Protein AF-A0A1B6EYK6-F1 (afdb_monomer)

Radius of gyration: 22.83 Å; Cα contacts (8 Å, |Δi|>4): 31; chains: 1; bounding box: 52×24×57 Å

Secondary structure (DSSP, 8-state):
-HHHHHHHHHHTTSPP-HHHHHHHHHHHHHHHHHHHTS------HHHHHHHHHS-HHHHHHS----TTS-HHHHHHHHHHHIIIIIS---TTHHHHHHHTT-

InterPro domains:
  IPR033640 Fatty acyl-CoA reductas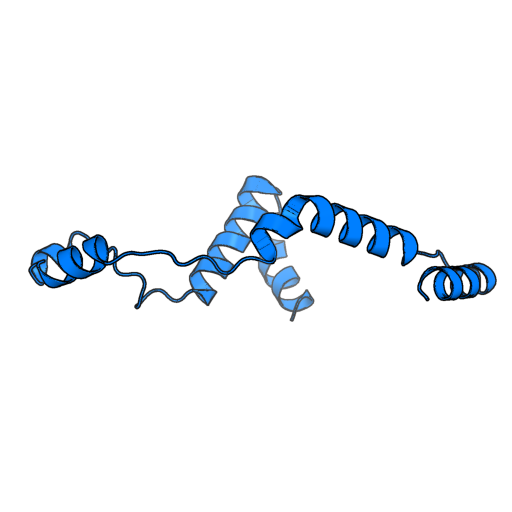e, C-terminal [PF03015] (1-89)
  IPR033640 Fatty acyl-CoA reductase, C-terminal [cd09071] (1-87)

Foldseek 3Di:
DLVVVQVVCVVVVHHRCSVVVVVVVVVCCVVCVVVPVDDDDDDDPVVVVVCVPDDPVVCVVDVPDCPPPPPVVVVLVVVVCCCCPVVVDDPVCSVVVVVVVD

Sequence (102 aa):
PGFFIDKMIELAGHKPILGKIYQRMYNLTEHTGYYSRRNWEFKNDNVMNLWQDLTPEDKKLFHFDLRDVDIKEHLLVGKLGIRYYYLKEEMENIPAAIKKNT

Mean predicted aligned error: 10.29 Å

Structure (mmCIF, N/CA/C/O backbone):
data_AF-A0A1B6EYK6-F1
#
_entry.id   AF-A0A1B6EYK6-F1
#
loop_
_atom_site.group_PDB
_atom_site.id
_atom_site.type_symbol
_atom_site.label_atom_id
_atom_site.label_alt_id
_atom_site.label_comp_id
_atom_site.label_asym_id
_atom_site.label_entity_id
_atom_site.label_seq_id
_atom_site.pdbx_PDB_ins_code
_atom_site.Cartn_x
_atom_site.Cartn_y
_atom_site.Cartn_z
_atom_site.occupancy
_atom_site.B_iso_or_equiv
_atom_site.auth_seq_id
_atom_site.auth_comp_id
_atom_site.auth_asym_id
_atom_site.auth_atom_id
_atom_site.pdbx_PDB_model_num
ATOM 1 N N . PRO A 1 1 ? 27.240 -11.558 -16.774 1.00 66.00 1 PRO A N 1
ATOM 2 C CA . PRO A 1 1 ? 26.180 -12.251 -17.557 1.00 66.00 1 PRO A CA 1
ATOM 3 C C . PRO A 1 1 ? 25.456 -11.344 -18.570 1.00 66.00 1 PRO A C 1
ATOM 5 O O . PRO A 1 1 ? 25.572 -11.595 -19.761 1.00 66.00 1 PRO A O 1
ATOM 8 N N . GLY A 1 2 ? 24.792 -10.259 -18.137 1.00 72.38 2 GLY A N 1
ATOM 9 C CA . GLY A 1 2 ? 24.019 -9.368 -19.027 1.00 72.38 2 GLY A CA 1
ATOM 10 C C . GLY A 1 2 ? 24.815 -8.692 -20.150 1.00 72.38 2 GLY A C 1
ATOM 11 O O . GLY A 1 2 ? 24.337 -8.622 -21.273 1.00 72.38 2 GLY A O 1
ATOM 12 N N . PHE A 1 3 ? 26.059 -8.283 -19.881 1.00 75.44 3 PHE A N 1
ATOM 13 C CA . PHE A 1 3 ? 26.947 -7.687 -20.890 1.00 75.44 3 PHE A CA 1
ATOM 14 C C . PHE A 1 3 ? 27.306 -8.655 -22.030 1.00 75.44 3 PHE A C 1
ATOM 16 O O . PHE A 1 3 ? 27.372 -8.254 -23.186 1.00 75.44 3 PHE A O 1
ATOM 23 N N . PHE A 1 4 ? 27.498 -9.941 -21.718 1.00 82.25 4 PHE A N 1
ATOM 24 C CA . PHE A 1 4 ? 27.781 -10.968 -22.726 1.00 82.25 4 PHE A CA 1
ATOM 25 C C . PHE A 1 4 ? 26.568 -11.229 -23.624 1.00 82.25 4 PHE A C 1
ATOM 27 O O . PHE A 1 4 ? 26.720 -11.407 -24.826 1.00 82.25 4 PHE A O 1
ATOM 34 N N . ILE A 1 5 ? 25.363 -11.208 -23.050 1.00 82.31 5 ILE A N 1
ATOM 35 C CA . ILE A 1 5 ? 24.118 -11.377 -23.807 1.00 82.31 5 ILE A CA 1
ATOM 36 C C . ILE A 1 5 ? 23.860 -10.153 -24.686 1.00 82.31 5 ILE A C 1
ATOM 38 O O . ILE A 1 5 ? 23.557 -10.313 -25.861 1.00 82.31 5 ILE A O 1
ATOM 42 N N . ASP A 1 6 ? 24.065 -8.943 -24.164 1.00 83.50 6 ASP A N 1
ATOM 43 C CA . ASP A 1 6 ? 23.972 -7.716 -24.958 1.00 83.50 6 ASP A CA 1
ATOM 44 C C . ASP A 1 6 ? 24.980 -7.708 -26.119 1.00 83.50 6 ASP A C 1
ATOM 46 O O . ASP A 1 6 ? 24.609 -7.364 -27.236 1.00 83.50 6 ASP A O 1
ATOM 50 N N . LYS A 1 7 ? 26.217 -8.177 -25.900 1.00 84.25 7 LYS A N 1
ATOM 51 C CA . LYS A 1 7 ? 27.212 -8.380 -26.968 1.00 84.25 7 LYS A CA 1
ATOM 52 C C . LYS A 1 7 ? 26.733 -9.374 -28.030 1.00 84.25 7 LYS A C 1
ATOM 54 O O . LYS A 1 7 ? 26.924 -9.121 -29.212 1.00 84.25 7 LYS A O 1
ATOM 59 N N . MET A 1 8 ? 26.106 -10.488 -27.642 1.00 84.88 8 MET A N 1
ATOM 60 C CA . MET A 1 8 ? 25.543 -11.455 -28.598 1.00 84.88 8 MET A CA 1
ATOM 61 C C . MET A 1 8 ? 24.356 -10.877 -29.381 1.00 84.88 8 MET A C 1
ATOM 63 O O . MET A 1 8 ? 24.251 -11.108 -30.579 1.00 84.88 8 MET A O 1
ATOM 67 N N . ILE A 1 9 ? 23.490 -10.101 -28.724 1.00 84.81 9 ILE A N 1
ATOM 68 C CA . ILE A 1 9 ? 22.351 -9.403 -29.340 1.00 84.81 9 ILE A CA 1
ATOM 69 C C . ILE A 1 9 ? 22.842 -8.358 -30.350 1.00 84.81 9 ILE A C 1
ATOM 71 O O . ILE A 1 9 ? 22.314 -8.286 -31.456 1.00 84.81 9 ILE A O 1
ATOM 75 N N . GLU A 1 10 ? 23.874 -7.594 -29.995 1.00 87.75 10 GLU A N 1
ATOM 76 C CA . GLU A 1 10 ? 24.509 -6.606 -30.872 1.00 87.75 10 GLU A CA 1
ATOM 77 C C . GLU A 1 10 ? 25.171 -7.272 -32.089 1.00 87.75 10 GLU A C 1
ATOM 79 O O . GLU A 1 10 ? 24.966 -6.830 -33.217 1.00 87.75 10 GLU A O 1
ATOM 84 N N . LEU A 1 11 ? 25.886 -8.387 -31.884 1.00 90.19 11 LEU A N 1
ATOM 85 C CA . LEU A 1 11 ? 26.458 -9.202 -32.967 1.00 90.19 11 LEU A CA 1
ATOM 86 C C . LEU A 1 11 ? 25.384 -9.825 -33.872 1.00 90.19 11 LEU A C 1
ATOM 88 O O . LEU A 1 11 ? 25.616 -10.001 -35.064 1.00 90.19 11 LEU A O 1
ATOM 92 N N . ALA A 1 12 ? 24.202 -10.119 -33.328 1.00 88.25 12 ALA A N 1
ATOM 93 C CA . ALA A 1 12 ? 23.034 -10.569 -34.079 1.00 88.25 12 ALA A CA 1
ATOM 94 C C . ALA A 1 12 ? 22.262 -9.417 -34.765 1.00 88.25 12 ALA A C 1
ATOM 96 O O . ALA A 1 12 ? 21.196 -9.650 -35.328 1.00 88.25 12 ALA A O 1
ATOM 97 N N . GLY A 1 13 ? 22.768 -8.176 -34.723 1.00 86.62 13 GLY A N 1
ATOM 98 C CA . GLY A 1 13 ? 22.162 -7.008 -35.378 1.00 86.62 13 GLY A CA 1
ATOM 99 C C . GLY A 1 13 ? 20.967 -6.405 -34.633 1.00 86.62 13 GLY A C 1
ATOM 100 O O . GLY A 1 13 ? 20.270 -5.537 -35.162 1.00 86.62 13 GLY A O 1
ATOM 101 N N . HIS A 1 14 ? 20.716 -6.843 -33.403 1.00 83.00 14 HIS A N 1
ATOM 102 C CA . HIS A 1 14 ? 19.631 -6.359 -32.562 1.00 83.00 14 HIS A CA 1
ATOM 103 C C . HIS A 1 14 ? 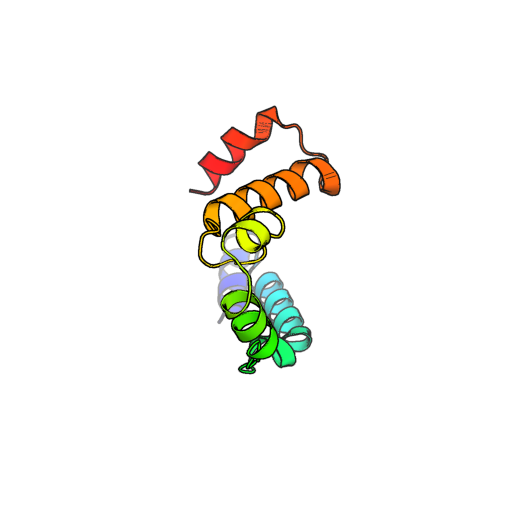20.138 -5.358 -31.518 1.00 83.00 14 HIS A C 1
ATOM 105 O O . HIS A 1 14 ? 21.323 -5.275 -31.204 1.00 83.00 14 HIS A O 1
ATOM 111 N N . LYS A 1 15 ? 19.226 -4.558 -30.958 1.00 84.25 15 LYS A N 1
ATOM 112 C CA . LYS A 1 15 ? 19.583 -3.511 -29.994 1.00 84.25 15 LYS A CA 1
ATOM 113 C C . LYS A 1 15 ? 19.751 -4.101 -28.583 1.00 84.25 15 LYS A C 1
ATOM 115 O O . LYS A 1 15 ? 18.755 -4.568 -28.027 1.00 84.25 15 LYS A O 1
ATOM 120 N N . PRO A 1 16 ? 20.941 -4.021 -27.961 1.00 82.62 16 PRO A N 1
ATOM 121 C CA . PRO A 1 16 ? 21.139 -4.458 -26.582 1.00 82.62 16 PRO A CA 1
ATOM 122 C C . PRO A 1 16 ? 20.404 -3.545 -25.588 1.00 82.62 16 PRO A C 1
ATOM 124 O O . PRO A 1 16 ? 20.410 -2.314 -25.721 1.00 82.62 16 PRO A O 1
ATOM 127 N N . ILE A 1 17 ? 19.760 -4.138 -24.579 1.00 86.56 17 ILE A N 1
ATOM 128 C CA . ILE A 1 17 ? 18.975 -3.410 -23.561 1.00 86.56 17 ILE A CA 1
ATOM 129 C C . ILE A 1 17 ? 19.263 -3.860 -22.127 1.00 86.56 17 ILE A C 1
ATOM 131 O O . ILE A 1 17 ? 18.917 -3.129 -21.194 1.00 86.56 17 ILE A O 1
ATOM 135 N N . LEU A 1 18 ? 19.888 -5.023 -21.921 1.00 86.12 18 LEU A N 1
ATOM 136 C CA . LEU A 1 18 ? 20.027 -5.624 -20.595 1.00 86.12 18 LEU A CA 1
ATOM 137 C C . LEU A 1 18 ? 20.901 -4.766 -19.685 1.00 86.12 18 LEU A C 1
ATOM 139 O O . LEU A 1 18 ? 20.536 -4.549 -18.534 1.00 86.12 18 LEU A O 1
ATOM 143 N N . GLY A 1 19 ? 21.997 -4.200 -20.188 1.00 85.25 19 GLY A N 1
ATOM 144 C CA . GLY A 1 19 ? 22.869 -3.302 -19.433 1.00 85.25 19 GLY A CA 1
ATOM 145 C C . GLY A 1 19 ? 22.119 -2.091 -18.877 1.00 85.25 19 GLY A C 1
ATOM 146 O O . GLY A 1 19 ? 22.277 -1.749 -17.707 1.00 85.25 19 GLY A O 1
ATOM 147 N N . LYS A 1 20 ? 21.213 -1.502 -19.669 1.00 85.00 20 LYS A N 1
ATOM 148 C CA . LYS A 1 20 ? 20.366 -0.381 -19.224 1.00 85.00 20 LYS A CA 1
ATOM 149 C C . LYS A 1 20 ? 19.370 -0.811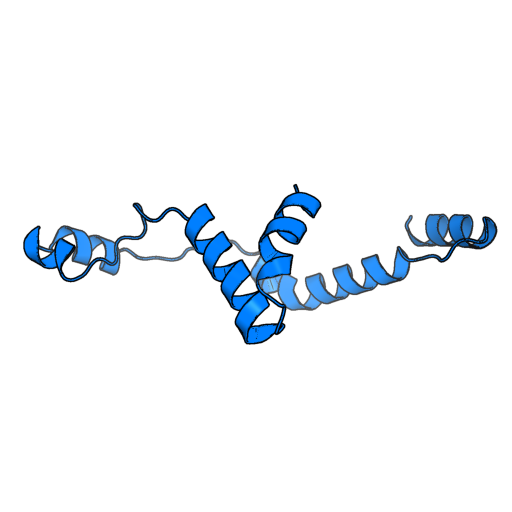 -18.152 1.00 85.00 20 LYS A C 1
ATOM 151 O O . LYS A 1 20 ? 19.121 -0.057 -17.214 1.00 85.00 20 LYS A O 1
ATOM 156 N N . ILE A 1 21 ? 18.796 -2.005 -18.286 1.00 88.81 21 ILE A N 1
ATOM 157 C CA . ILE A 1 21 ? 17.882 -2.573 -17.288 1.00 88.81 21 ILE A CA 1
ATOM 158 C C . ILE A 1 21 ? 18.630 -2.811 -15.972 1.00 88.81 21 ILE A C 1
ATOM 160 O O . ILE A 1 21 ? 18.179 -2.340 -14.930 1.00 88.81 21 ILE A O 1
ATOM 164 N N . TYR A 1 22 ? 19.799 -3.455 -16.018 1.00 87.94 22 TYR A N 1
ATOM 165 C CA . TYR A 1 22 ? 20.619 -3.707 -14.833 1.00 87.94 22 TYR A CA 1
ATOM 166 C C . TYR A 1 22 ? 21.051 -2.415 -14.141 1.00 87.94 22 TYR A C 1
ATOM 168 O O . TYR A 1 22 ? 20.963 -2.334 -12.920 1.00 87.94 22 TYR A O 1
ATOM 176 N N . GLN A 1 23 ? 21.445 -1.385 -14.894 1.00 88.81 23 GLN A N 1
ATOM 177 C CA . GLN A 1 23 ? 21.813 -0.092 -14.317 1.00 88.81 23 GLN A CA 1
ATOM 178 C C . GLN A 1 23 ? 20.627 0.580 -13.610 1.00 88.81 23 GLN A C 1
ATOM 180 O O . GLN A 1 23 ? 20.776 1.092 -12.506 1.00 88.81 23 GLN A O 1
ATOM 185 N N . ARG A 1 24 ? 19.420 0.524 -14.190 1.00 89.25 24 ARG A N 1
ATOM 186 C CA . ARG A 1 24 ? 18.202 1.035 -13.534 1.00 89.25 24 ARG A CA 1
ATOM 187 C C . ARG A 1 24 ? 17.868 0.267 -12.259 1.00 89.25 24 ARG A C 1
ATOM 189 O O . ARG A 1 24 ? 17.542 0.88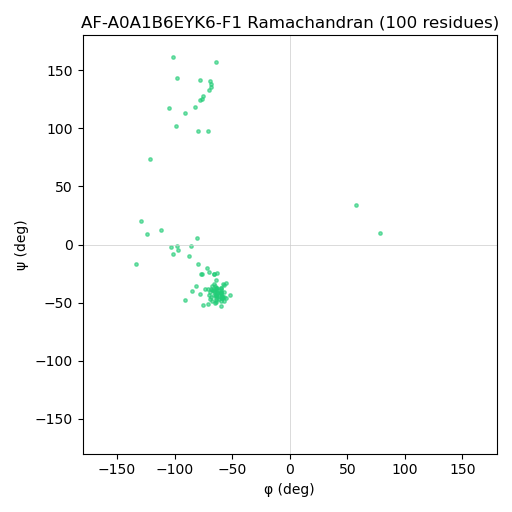7 -11.254 1.00 89.25 24 ARG A O 1
ATOM 196 N N . MET A 1 25 ? 17.955 -1.062 -12.295 1.00 89.06 25 MET A N 1
ATOM 197 C CA . MET A 1 25 ? 17.715 -1.908 -11.122 1.00 89.06 25 MET A CA 1
ATOM 198 C C . MET A 1 25 ? 18.735 -1.644 -10.018 1.00 89.06 25 MET A C 1
ATOM 200 O O . MET A 1 25 ? 18.355 -1.561 -8.852 1.00 89.06 25 MET A O 1
ATOM 204 N N . TYR A 1 26 ? 20.008 -1.487 -10.382 1.00 90.44 26 TYR A N 1
ATOM 205 C CA . TYR A 1 26 ? 21.071 -1.140 -9.450 1.00 90.44 26 TYR A CA 1
ATOM 206 C C . TYR A 1 26 ? 20.788 0.203 -8.780 1.00 90.44 26 TYR A C 1
ATOM 208 O O . TYR A 1 26 ? 20.695 0.243 -7.559 1.00 90.44 26 TYR A O 1
ATOM 216 N N . ASN A 1 27 ? 20.529 1.254 -9.564 1.00 91.00 27 ASN A N 1
ATOM 217 C CA . ASN A 1 27 ? 20.219 2.580 -9.031 1.00 91.00 27 ASN A CA 1
ATOM 218 C C . ASN A 1 27 ? 18.984 2.540 -8.120 1.00 91.00 27 ASN A C 1
ATOM 220 O O . ASN A 1 27 ? 19.016 3.080 -7.020 1.00 91.00 27 ASN A O 1
ATOM 224 N N . LEU A 1 28 ? 17.906 1.864 -8.535 1.00 89.69 28 LEU A N 1
ATOM 225 C CA . LEU A 1 28 ? 16.715 1.708 -7.698 1.00 89.69 28 LEU A CA 1
ATOM 226 C C . LEU A 1 28 ? 17.074 1.042 -6.367 1.00 89.69 28 LEU A C 1
ATOM 228 O O . LEU A 1 28 ? 16.741 1.555 -5.307 1.00 89.69 28 LEU A O 1
ATOM 232 N N . THR A 1 29 ? 17.812 -0.062 -6.424 1.00 90.31 29 THR A N 1
ATOM 233 C CA . THR A 1 29 ? 18.210 -0.829 -5.242 1.00 90.31 29 THR A CA 1
ATOM 234 C C . THR A 1 29 ? 19.161 -0.054 -4.332 1.00 90.31 29 THR A C 1
ATOM 236 O O . THR A 1 29 ? 19.099 -0.215 -3.118 1.00 90.31 29 THR A O 1
ATOM 239 N N . GLU A 1 30 ? 20.036 0.777 -4.888 1.00 92.81 30 GLU A N 1
ATOM 240 C CA . GLU A 1 30 ? 20.940 1.639 -4.130 1.00 92.81 30 GLU A CA 1
ATOM 241 C C . GLU A 1 30 ? 20.151 2.669 -3.311 1.00 92.81 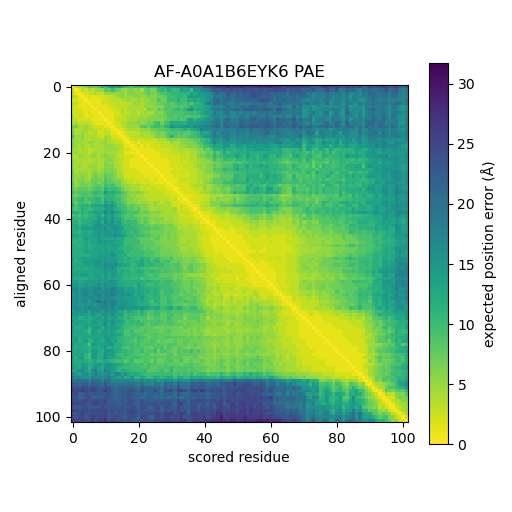30 GLU A C 1
ATOM 243 O O . GLU A 1 30 ? 20.377 2.813 -2.112 1.00 92.81 30 GLU A O 1
ATOM 248 N N . HIS A 1 31 ? 19.161 3.317 -3.931 1.00 91.12 31 HIS A N 1
ATOM 249 C CA . HIS A 1 31 ? 18.395 4.392 -3.298 1.00 91.12 31 HIS A CA 1
ATOM 250 C C . HIS A 1 31 ? 17.276 3.864 -2.388 1.00 91.12 31 HIS A C 1
ATOM 252 O O . HIS A 1 31 ? 16.996 4.446 -1.342 1.00 91.12 31 HIS A O 1
ATOM 258 N N . THR A 1 32 ? 16.628 2.753 -2.752 1.00 90.50 32 THR A N 1
ATOM 259 C CA . THR A 1 32 ? 15.490 2.200 -1.998 1.00 90.50 32 THR A CA 1
ATOM 260 C C . THR A 1 32 ? 15.863 1.014 -1.122 1.00 90.50 32 THR A C 1
ATOM 262 O O . THR A 1 32 ? 15.045 0.575 -0.316 1.00 90.50 32 THR A O 1
ATOM 265 N N . GLY A 1 33 ? 17.088 0.493 -1.229 1.00 88.38 33 GLY A N 1
ATOM 266 C CA . GLY A 1 33 ? 17.515 -0.727 -0.546 1.00 88.38 33 GLY A CA 1
ATOM 267 C C . GLY A 1 33 ? 17.361 -0.662 0.969 1.00 88.38 33 GLY A C 1
ATOM 268 O O . GLY A 1 33 ? 16.983 -1.661 1.576 1.00 88.38 33 GLY A O 1
ATOM 269 N N . TYR A 1 34 ? 17.577 0.509 1.575 1.00 87.69 34 TYR A N 1
ATOM 270 C CA . TYR A 1 34 ? 17.339 0.724 3.005 1.00 87.69 34 TYR A CA 1
ATOM 271 C C . TYR A 1 34 ? 15.882 0.441 3.398 1.00 87.69 34 TYR A C 1
ATOM 273 O O . TYR A 1 34 ? 15.628 -0.248 4.383 1.00 87.69 34 TYR A O 1
ATOM 281 N N . TYR A 1 35 ? 14.934 0.948 2.610 1.00 87.81 35 TYR A N 1
ATOM 282 C CA . TYR A 1 35 ? 13.505 0.818 2.881 1.00 87.81 35 TYR A CA 1
ATOM 283 C C . TYR A 1 35 ? 12.984 -0.566 2.499 1.00 87.81 35 TYR A C 1
ATOM 285 O O . TYR A 1 35 ? 12.245 -1.174 3.264 1.00 87.81 35 TYR A O 1
ATOM 293 N N . SER A 1 36 ? 13.399 -1.091 1.345 1.00 87.56 36 SER A N 1
ATOM 294 C CA . SER A 1 36 ? 12.876 -2.346 0.800 1.00 87.56 36 SER A CA 1
ATOM 295 C C . SER A 1 36 ? 13.412 -3.603 1.491 1.00 87.56 36 SER A C 1
ATOM 297 O O . SER A 1 36 ? 12.763 -4.639 1.427 1.00 87.56 36 SER A O 1
ATOM 299 N N . ARG A 1 37 ? 14.602 -3.556 2.110 1.00 87.00 37 ARG A N 1
ATOM 300 C CA . ARG A 1 37 ? 15.255 -4.747 2.700 1.00 87.00 37 ARG A CA 1
ATOM 301 C C . ARG A 1 37 ? 15.032 -4.903 4.200 1.00 87.00 37 ARG A C 1
ATOM 303 O O . ARG A 1 37 ? 15.510 -5.873 4.783 1.00 87.00 37 ARG A O 1
ATOM 310 N N . ARG A 1 38 ? 14.374 -3.940 4.840 1.00 88.44 38 ARG A N 1
ATOM 311 C CA . ARG A 1 38 ? 14.089 -3.981 6.274 1.00 88.44 38 ARG A CA 1
ATOM 312 C C . ARG A 1 38 ? 12.673 -4.474 6.508 1.00 88.44 38 ARG A C 1
ATOM 314 O O . ARG A 1 38 ? 11.758 -4.125 5.769 1.00 88.44 38 ARG A O 1
ATOM 321 N N . ASN A 1 39 ? 12.515 -5.249 7.573 1.00 88.81 39 ASN A N 1
ATOM 322 C CA . ASN A 1 39 ? 11.198 -5.545 8.106 1.00 88.81 39 ASN A CA 1
ATOM 323 C C . ASN A 1 39 ? 10.726 -4.329 8.894 1.00 88.81 39 ASN A C 1
ATOM 325 O O . AS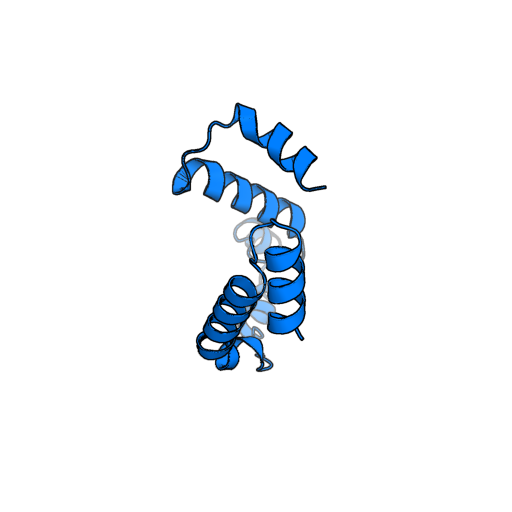N A 1 39 ? 11.420 -3.858 9.796 1.00 88.81 39 ASN A O 1
ATOM 329 N N . TRP A 1 40 ? 9.559 -3.826 8.518 1.00 89.81 40 TRP A N 1
ATOM 330 C CA . TRP A 1 40 ? 8.902 -2.727 9.201 1.00 89.81 40 TRP A CA 1
ATOM 331 C C . TRP A 1 40 ? 7.746 -3.297 10.006 1.00 89.81 40 TRP A C 1
ATOM 333 O O . TRP A 1 40 ? 6.821 -3.882 9.445 1.00 89.81 40 TRP A O 1
ATOM 343 N N . GLU A 1 41 ? 7.822 -3.146 11.322 1.00 91.56 41 GLU A N 1
ATOM 344 C CA . GLU A 1 41 ? 6.707 -3.443 12.208 1.00 91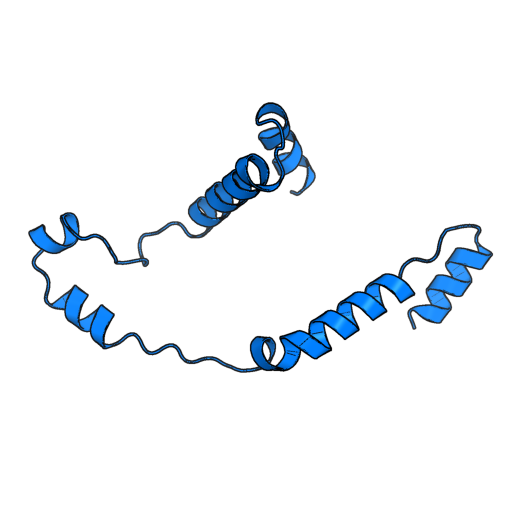.56 41 GLU A CA 1
ATOM 345 C C . GLU A 1 41 ? 5.891 -2.162 12.390 1.00 91.56 41 GLU A C 1
ATOM 347 O O . GLU A 1 41 ? 6.370 -1.178 12.959 1.00 91.56 41 GLU A O 1
ATOM 352 N N . PHE A 1 42 ? 4.663 -2.164 11.878 1.00 88.94 42 PHE A N 1
ATOM 353 C CA . PHE A 1 42 ? 3.728 -1.059 12.048 1.00 88.94 42 PHE A CA 1
ATOM 354 C C . PHE A 1 42 ? 2.766 -1.402 13.180 1.00 88.94 42 PHE A C 1
ATOM 356 O O . PHE A 1 42 ? 1.837 -2.185 12.996 1.00 88.94 42 PHE A O 1
ATOM 363 N N . LYS A 1 43 ? 3.000 -0.820 14.358 1.00 93.75 43 LYS A N 1
ATOM 364 C CA . LYS A 1 43 ? 2.108 -0.990 15.508 1.00 93.75 43 LYS A CA 1
ATOM 365 C C . LYS A 1 43 ? 0.852 -0.151 15.322 1.00 93.75 43 LYS A C 1
ATOM 367 O O . LYS A 1 43 ? 0.943 1.052 15.083 1.00 93.75 43 LYS A O 1
ATOM 372 N N . ASN A 1 44 ? -0.310 -0.778 15.456 1.00 92.25 44 ASN A N 1
ATOM 373 C CA . ASN A 1 44 ? -1.613 -0.128 15.317 1.00 92.25 44 ASN A CA 1
ATOM 374 C C . ASN A 1 44 ? -2.555 -0.418 16.498 1.00 92.25 44 ASN A C 1
ATOM 376 O O . ASN A 1 44 ? -3.762 -0.219 16.374 1.00 92.25 44 ASN A O 1
ATOM 380 N N . ASP A 1 45 ? -2.010 -0.832 17.645 1.00 94.94 45 ASP A N 1
ATOM 381 C CA . ASP A 1 45 ? -2.772 -1.282 18.818 1.00 94.94 45 ASP A CA 1
ATOM 382 C C . ASP A 1 45 ? -3.854 -0.278 19.246 1.00 94.94 45 ASP A C 1
ATOM 384 O O . ASP A 1 45 ? -5.001 -0.653 19.463 1.00 94.94 45 ASP A O 1
ATOM 388 N N . ASN A 1 46 ? -3.531 1.019 19.271 1.00 94.38 46 ASN A N 1
ATOM 389 C CA . ASN A 1 46 ? -4.489 2.068 19.638 1.00 94.38 46 ASN A CA 1
ATOM 390 C C . ASN A 1 46 ? -5.674 2.168 18.667 1.00 94.38 46 ASN A C 1
ATOM 392 O O . ASN A 1 46 ? -6.796 2.405 19.099 1.00 94.38 46 ASN A O 1
ATOM 396 N N . VAL A 1 47 ? -5.437 1.983 17.364 1.00 92.50 47 VAL A N 1
ATOM 397 C CA . VAL A 1 47 ? -6.500 2.012 16.346 1.00 92.50 47 VAL A CA 1
ATOM 398 C C . VAL A 1 47 ? -7.400 0.790 16.503 1.00 92.50 47 VAL A C 1
ATOM 400 O O . VAL A 1 47 ? -8.620 0.906 16.429 1.00 92.50 47 VAL A O 1
ATOM 403 N N . MET A 1 48 ? -6.800 -0.372 16.769 1.00 92.75 48 MET A N 1
ATOM 404 C CA . MET A 1 48 ? -7.535 -1.614 16.992 1.00 92.75 48 MET A CA 1
ATOM 405 C C . MET A 1 48 ? -8.375 -1.556 18.270 1.00 92.75 48 MET A C 1
ATOM 407 O O . MET A 1 48 ? -9.534 -1.962 18.241 1.00 92.75 48 MET A O 1
ATOM 411 N N . ASN A 1 49 ? -7.820 -1.025 19.362 1.00 94.69 49 ASN A N 1
ATOM 412 C CA . ASN A 1 49 ? -8.533 -0.840 20.626 1.00 94.69 49 ASN A CA 1
ATOM 413 C C . ASN A 1 49 ? -9.686 0.153 20.462 1.00 94.69 49 ASN A C 1
ATOM 415 O O . ASN A 1 49 ? -10.818 -0.175 20.799 1.00 94.69 49 ASN A O 1
ATOM 419 N N . LEU A 1 50 ? -9.431 1.307 19.833 1.00 94.38 50 LEU A N 1
ATOM 420 C CA . LEU A 1 50 ? -10.477 2.282 19.531 1.00 94.38 50 LEU A CA 1
ATOM 421 C C . LEU A 1 50 ? -11.609 1.646 18.719 1.00 94.38 50 LEU A C 1
ATOM 423 O O . LEU A 1 50 ? -12.774 1.820 19.056 1.00 94.38 50 LEU A O 1
ATOM 427 N N . TRP A 1 51 ? -11.285 0.875 17.677 1.00 93.81 51 TRP A N 1
ATOM 428 C CA . TRP A 1 51 ? -12.304 0.173 16.901 1.00 93.81 51 TRP A CA 1
ATOM 429 C C . TRP A 1 51 ? -13.109 -0.800 17.762 1.00 93.81 51 TRP A C 1
ATOM 431 O O . TRP A 1 51 ? -14.316 -0.907 17.587 1.00 93.81 51 TRP A O 1
ATOM 441 N N . GLN A 1 52 ? -12.490 -1.515 18.700 1.00 92.31 52 GLN A N 1
ATOM 442 C CA . GLN A 1 52 ? -13.217 -2.430 19.583 1.00 92.31 52 GLN A CA 1
ATOM 443 C C . GLN A 1 52 ? -14.187 -1.691 20.509 1.00 92.31 52 GLN A C 1
ATOM 445 O O . GLN A 1 52 ? -15.324 -2.148 20.641 1.00 92.31 52 GLN A O 1
ATOM 450 N N . ASP A 1 53 ? -13.783 -0.534 21.033 1.00 95.19 53 ASP A N 1
ATOM 451 C CA . ASP A 1 53 ? -14.560 0.274 21.978 1.00 95.19 53 ASP A CA 1
ATOM 452 C C . ASP A 1 53 ? -15.771 0.986 21.342 1.00 95.19 53 ASP A C 1
ATOM 454 O O . ASP A 1 53 ? -16.709 1.357 22.048 1.00 95.19 53 ASP A O 1
ATOM 458 N N . LEU A 1 54 ? -15.790 1.167 20.015 1.00 95.25 54 LEU A N 1
ATOM 459 C CA . LEU A 1 54 ? -16.903 1.828 19.325 1.00 95.25 54 LEU A CA 1
ATOM 460 C C . LEU A 1 54 ? -18.195 0.998 19.331 1.00 95.25 54 LEU A C 1
ATOM 462 O O . LEU A 1 54 ? -18.201 -0.219 19.084 1.00 95.25 54 LEU A O 1
ATOM 466 N N . THR A 1 55 ? -19.314 1.707 19.503 1.00 96.06 55 THR A N 1
ATOM 467 C CA . THR A 1 55 ? -20.663 1.155 19.339 1.00 96.06 55 THR A CA 1
ATOM 468 C C . THR A 1 55 ? -20.905 0.711 17.888 1.00 96.06 55 THR A C 1
ATOM 470 O O . THR A 1 55 ? -20.238 1.191 16.964 1.00 96.06 55 THR A O 1
ATOM 473 N N . PRO A 1 56 ? -21.849 -0.213 17.633 1.00 93.81 56 PRO A N 1
ATOM 474 C CA . PRO A 1 56 ? -22.231 -0.581 16.269 1.00 93.81 56 PRO A CA 1
ATOM 475 C C . PRO A 1 56 ? -22.675 0.615 15.414 1.00 93.81 56 PRO A C 1
ATOM 477 O O . PRO A 1 56 ? -22.441 0.627 14.205 1.00 93.81 56 PRO A O 1
ATOM 480 N N . GLU A 1 57 ? -23.311 1.611 16.026 1.00 95.94 57 GLU A N 1
ATOM 481 C CA . GLU A 1 57 ? -23.749 2.848 15.383 1.00 95.94 57 GLU A CA 1
ATOM 482 C C . GLU A 1 57 ? -22.547 3.697 14.956 1.00 95.94 57 GLU A C 1
ATOM 484 O O . GLU A 1 57 ? -22.453 4.084 13.788 1.00 95.94 57 GLU A O 1
ATOM 489 N N . ASP A 1 58 ? -21.583 3.909 15.855 1.00 95.31 58 ASP A N 1
ATOM 490 C CA . ASP A 1 58 ? -20.382 4.698 15.564 1.00 95.31 58 ASP A CA 1
ATOM 491 C C . ASP A 1 58 ? -19.474 4.011 14.543 1.00 95.31 58 ASP A C 1
ATOM 493 O O . ASP A 1 58 ? -18.910 4.677 13.679 1.00 95.31 58 ASP A O 1
ATOM 497 N N . LYS A 1 59 ? -19.377 2.676 14.571 1.00 93.50 59 LYS A N 1
ATOM 498 C CA . LYS A 1 59 ? -18.645 1.895 13.556 1.00 93.50 59 LYS A CA 1
ATOM 499 C C . LYS A 1 59 ? -19.201 2.093 12.150 1.00 93.50 59 LYS A C 1
ATOM 501 O O . LYS A 1 59 ? -18.440 2.120 11.187 1.00 93.50 59 LYS A O 1
ATOM 506 N N . LYS A 1 60 ? -20.526 2.220 12.023 1.00 91.94 60 LYS A N 1
ATOM 507 C CA . LYS A 1 60 ? -21.180 2.506 10.737 1.00 91.94 60 LYS A CA 1
ATOM 508 C C . LYS A 1 60 ? -20.961 3.950 10.305 1.00 91.94 60 LYS A C 1
ATOM 510 O O . LYS A 1 60 ? -20.785 4.199 9.117 1.00 91.94 60 LYS A O 1
ATOM 515 N N . LEU A 1 61 ? -20.991 4.886 11.251 1.00 94.50 61 LEU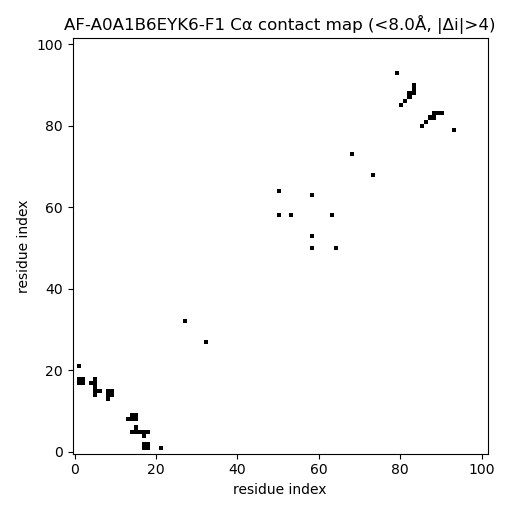 A N 1
ATOM 516 C CA . LEU A 1 61 ? -20.794 6.305 10.965 1.00 94.50 61 LEU A CA 1
ATOM 517 C C . LEU A 1 61 ? -19.337 6.620 10.592 1.00 94.50 61 LEU A C 1
ATOM 519 O O . LEU A 1 61 ? -19.088 7.412 9.685 1.00 94.50 61 LEU A O 1
ATOM 523 N N . PHE A 1 62 ? -18.383 5.968 11.255 1.00 89.62 62 PHE A N 1
ATOM 524 C CA . PHE A 1 62 ? -16.945 6.166 11.096 1.00 89.62 62 PHE A CA 1
ATOM 525 C C . PHE A 1 62 ? -16.267 4.860 10.692 1.00 89.62 62 PHE A C 1
ATOM 527 O O . PHE A 1 62 ? -15.574 4.225 11.483 1.00 89.62 62 PHE A O 1
ATOM 534 N N . HIS A 1 63 ? -16.459 4.454 9.442 1.00 86.50 63 HIS A N 1
ATOM 535 C CA . HIS A 1 63 ? -15.894 3.212 8.937 1.00 86.50 63 HIS A CA 1
ATOM 536 C C . HIS A 1 63 ? -14.410 3.368 8.557 1.00 86.50 63 HIS A C 1
ATOM 538 O O . HIS A 1 63 ? -14.084 3.860 7.477 1.00 86.50 63 HIS A O 1
ATOM 544 N N . PHE A 1 64 ? -13.510 2.967 9.459 1.00 88.38 64 PHE A N 1
ATOM 545 C CA . PHE A 1 64 ? -12.053 2.989 9.246 1.00 88.38 64 PHE A CA 1
ATOM 546 C C . PHE A 1 64 ? -11.380 1.623 9.441 1.00 88.38 64 PHE A C 1
ATOM 548 O O . PHE A 1 64 ? -10.150 1.530 9.445 1.00 88.38 64 PHE A O 1
ATOM 555 N N . ASP A 1 65 ? -12.168 0.562 9.597 1.00 87.56 65 ASP A N 1
ATOM 556 C CA . ASP A 1 65 ? -11.657 -0.796 9.481 1.00 87.56 65 ASP A CA 1
ATOM 557 C C . ASP A 1 65 ? -11.311 -1.066 8.014 1.00 87.56 65 ASP A C 1
ATOM 559 O O . ASP A 1 65 ? -12.066 -0.718 7.112 1.00 87.56 65 ASP A O 1
ATOM 563 N N . LEU A 1 66 ? -10.127 -1.622 7.771 1.00 85.31 66 LEU A N 1
ATOM 564 C CA . LEU A 1 66 ? -9.657 -1.938 6.420 1.00 85.31 66 LEU A CA 1
ATOM 565 C C . LEU A 1 66 ? -9.763 -3.435 6.113 1.00 85.31 66 LEU A C 1
ATOM 567 O O . LEU A 1 66 ? -9.398 -3.865 5.021 1.00 85.31 66 LEU A O 1
ATOM 571 N N . ARG A 1 67 ? -10.212 -4.254 7.073 1.00 85.56 67 ARG A N 1
ATOM 572 C CA . ARG A 1 67 ? -10.271 -5.719 6.934 1.00 85.56 67 ARG A CA 1
ATOM 573 C C . ARG A 1 67 ? -11.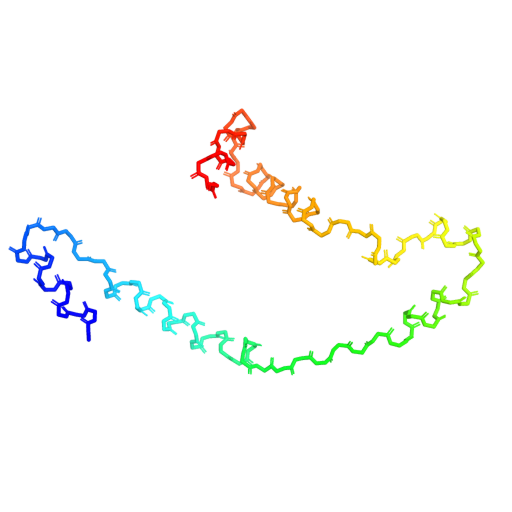336 -6.191 5.949 1.00 85.56 67 ARG A C 1
ATOM 575 O O . ARG A 1 67 ? -11.225 -7.296 5.429 1.00 85.56 67 ARG A O 1
ATOM 582 N N . ASP A 1 68 ? -12.348 -5.378 5.713 1.00 86.88 68 ASP A N 1
ATOM 583 C CA . ASP A 1 68 ? -13.451 -5.615 4.785 1.00 86.88 68 ASP A CA 1
ATOM 584 C C . ASP A 1 68 ? -13.247 -4.925 3.423 1.00 86.88 68 ASP A C 1
ATOM 586 O O . ASP A 1 68 ? -14.057 -5.099 2.515 1.00 86.88 68 ASP A O 1
ATOM 590 N N . VAL A 1 69 ? -12.147 -4.187 3.246 1.00 88.81 69 VAL A N 1
ATOM 591 C CA . VAL A 1 69 ? -11.800 -3.547 1.974 1.00 88.81 69 VAL A CA 1
ATOM 592 C C . VAL A 1 69 ? -11.253 -4.586 0.995 1.00 88.81 69 VAL A C 1
ATOM 594 O O . VAL A 1 69 ? -10.242 -5.243 1.260 1.00 88.81 69 VAL A O 1
ATOM 597 N N . ASP A 1 70 ? -11.852 -4.680 -0.197 1.00 91.00 70 ASP A N 1
ATOM 598 C CA . ASP A 1 70 ? -11.236 -5.402 -1.312 1.00 91.00 70 ASP A CA 1
ATOM 599 C C . ASP A 1 70 ? -10.025 -4.611 -1.828 1.00 91.00 70 ASP A C 1
ATOM 601 O O . ASP A 1 70 ? -10.122 -3.670 -2.622 1.00 91.00 70 ASP A O 1
ATOM 605 N N . ILE A 1 71 ? -8.842 -5.019 -1.369 1.00 89.38 71 ILE A N 1
ATOM 606 C CA . ILE A 1 71 ? -7.568 -4.406 -1.751 1.00 89.38 71 ILE A CA 1
ATOM 607 C C . ILE A 1 71 ? -7.363 -4.453 -3.273 1.00 89.38 71 ILE A C 1
ATOM 609 O O . ILE A 1 71 ? -6.780 -3.528 -3.840 1.00 89.38 71 ILE A O 1
ATOM 613 N N . LYS A 1 72 ? -7.829 -5.501 -3.966 1.00 89.75 72 LYS A N 1
ATOM 614 C CA . LYS A 1 72 ? -7.646 -5.622 -5.419 1.00 89.75 72 LYS A CA 1
ATOM 615 C C . LYS A 1 72 ? -8.486 -4.592 -6.153 1.00 89.75 72 LYS A C 1
ATOM 617 O O . LYS A 1 72 ? -7.963 -3.924 -7.044 1.00 89.75 72 LYS A O 1
ATOM 622 N N . GLU A 1 73 ? -9.752 -4.456 -5.776 1.00 91.75 73 GLU A N 1
ATOM 623 C CA . GLU A 1 73 ? -10.637 -3.442 -6.346 1.00 91.75 73 GLU A CA 1
ATOM 624 C C . GLU A 1 73 ? -10.092 -2.038 -6.069 1.00 91.75 73 GLU A C 1
ATOM 626 O O . GLU A 1 73 ? -9.948 -1.235 -6.993 1.00 91.75 73 GLU A O 1
ATOM 631 N N . HIS A 1 74 ? -9.682 -1.771 -4.829 1.00 90.00 74 HIS A N 1
ATOM 632 C CA . HIS A 1 74 ? -9.136 -0.478 -4.434 1.00 90.00 74 HIS A CA 1
ATOM 633 C C . HIS A 1 74 ? -7.893 -0.094 -5.255 1.00 90.00 74 HIS A C 1
ATOM 635 O O . HIS A 1 74 ? -7.803 1.015 -5.789 1.00 90.00 74 HIS A O 1
ATOM 641 N N . LEU A 1 75 ? -6.949 -1.026 -5.428 1.00 90.94 75 LEU A N 1
ATOM 642 C CA . LEU A 1 75 ? -5.762 -0.815 -6.261 1.00 90.94 75 LEU A CA 1
ATOM 643 C C . LEU A 1 75 ? -6.113 -0.634 -7.740 1.00 90.94 75 LEU A C 1
ATOM 645 O O . LEU A 1 75 ? -5.460 0.150 -8.433 1.00 90.94 75 LEU A O 1
ATOM 649 N N . LEU A 1 76 ? -7.132 -1.338 -8.239 1.00 90.50 76 LEU A N 1
ATOM 650 C CA . LEU A 1 76 ? -7.590 -1.201 -9.616 1.00 90.50 76 LEU A CA 1
ATOM 651 C C . LEU A 1 76 ? -8.162 0.195 -9.852 1.00 90.50 76 LEU A C 1
ATOM 653 O O . LEU A 1 76 ? -7.708 0.879 -10.768 1.00 90.50 76 LEU A O 1
ATOM 657 N N . VAL A 1 77 ? -9.073 0.655 -8.996 1.00 90.81 77 VAL A N 1
ATOM 658 C CA . VAL A 1 77 ? -9.638 2.010 -9.061 1.00 90.81 77 VAL A CA 1
ATOM 659 C C . VAL A 1 77 ? -8.534 3.062 -8.949 1.00 90.81 77 VAL A C 1
ATOM 661 O O . VAL A 1 77 ? -8.485 3.988 -9.760 1.00 90.81 77 VAL A O 1
ATOM 664 N N . GLY A 1 78 ? -7.583 2.887 -8.028 1.00 91.88 78 GLY A N 1
ATOM 665 C CA . GLY A 1 78 ? -6.422 3.770 -7.898 1.00 91.88 78 GLY A CA 1
ATOM 666 C C . GLY A 1 78 ? -5.579 3.834 -9.176 1.00 91.88 78 GLY A C 1
ATOM 667 O O . GLY A 1 78 ? -5.244 4.920 -9.654 1.00 91.88 78 GLY A O 1
ATOM 668 N N . LYS A 1 79 ? -5.295 2.683 -9.796 1.00 88.31 79 LYS A N 1
ATOM 669 C CA . LYS A 1 79 ? -4.592 2.606 -11.086 1.00 88.31 79 LYS A CA 1
ATOM 670 C C . LYS A 1 79 ? -5.350 3.350 -12.187 1.00 88.31 79 LYS A C 1
ATOM 672 O O . LYS A 1 79 ? -4.717 4.042 -12.984 1.00 88.31 79 LYS A O 1
ATOM 677 N N . LEU A 1 80 ? -6.677 3.229 -12.242 1.00 88.56 80 LEU A N 1
ATOM 678 C CA . LEU A 1 80 ? -7.501 3.975 -13.199 1.00 88.56 80 LEU A CA 1
ATOM 679 C C . LEU A 1 80 ? -7.413 5.483 -12.960 1.00 88.56 80 LEU A C 1
ATOM 681 O O . LEU A 1 80 ? -7.199 6.237 -13.908 1.00 88.56 80 LEU A O 1
ATOM 685 N N . GLY A 1 81 ? -7.486 5.907 -11.698 1.00 90.06 81 GLY A N 1
ATOM 686 C CA . GLY A 1 81 ? -7.322 7.303 -11.305 1.00 90.06 81 GLY A CA 1
ATOM 687 C C . GLY A 1 81 ? -5.978 7.881 -11.751 1.00 90.06 81 GLY A C 1
ATOM 688 O O . GLY A 1 81 ? -5.945 8.955 -12.346 1.00 90.06 81 GLY A O 1
ATOM 689 N N . ILE A 1 82 ? -4.873 7.154 -11.553 1.00 92.75 82 ILE A N 1
ATOM 690 C CA . ILE A 1 82 ? -3.542 7.582 -12.018 1.00 92.75 82 ILE A CA 1
ATOM 691 C C . ILE A 1 82 ? -3.531 7.758 -13.541 1.00 92.75 82 ILE A C 1
ATOM 693 O O . ILE A 1 82 ? -3.083 8.790 -14.041 1.00 92.75 82 ILE A O 1
ATOM 697 N N . ARG A 1 83 ? -4.043 6.776 -14.289 1.00 87.00 83 ARG A N 1
ATOM 698 C CA . ARG A 1 83 ? -4.061 6.830 -15.760 1.00 87.00 83 ARG A CA 1
ATOM 699 C C . ARG A 1 83 ? -4.858 8.022 -16.278 1.00 87.00 83 ARG A C 1
ATOM 701 O O . ARG A 1 83 ? -4.385 8.747 -17.147 1.00 87.00 83 ARG A O 1
ATOM 708 N N . TYR A 1 84 ? -6.029 8.258 -15.704 1.00 85.81 84 TYR A N 1
ATOM 709 C CA . TYR A 1 84 ? -6.906 9.331 -16.144 1.00 85.81 84 TYR A CA 1
ATOM 710 C C . TYR A 1 84 ? -6.413 10.716 -15.695 1.00 85.81 84 TYR A C 1
ATOM 712 O O . TYR A 1 84 ? -6.245 11.624 -16.506 1.00 85.81 84 TYR A O 1
ATOM 720 N N . TYR A 1 85 ? -6.127 10.897 -14.404 1.00 90.38 85 TYR A N 1
ATOM 721 C CA . TYR A 1 85 ? -5.834 12.221 -13.854 1.00 90.38 85 TYR A CA 1
ATOM 722 C C . TYR A 1 85 ? -4.375 12.642 -14.001 1.00 90.38 85 TYR A C 1
ATOM 724 O O . TYR A 1 85 ? -4.124 13.815 -14.288 1.00 90.38 85 TYR A O 1
ATOM 732 N N . TYR A 1 86 ? -3.426 11.724 -13.802 1.00 90.00 86 TYR A N 1
ATOM 733 C CA . TYR A 1 86 ? -1.996 12.035 -13.837 1.00 90.00 86 TYR A CA 1
ATOM 734 C C . TYR A 1 86 ? -1.415 11.860 -15.241 1.00 90.00 86 TYR A C 1
ATOM 736 O O . TYR A 1 86 ? -0.749 12.762 -15.741 1.00 90.00 86 TYR A O 1
ATOM 744 N N . LEU A 1 87 ? -1.717 10.736 -15.900 1.00 89.12 87 LEU A N 1
ATOM 745 C CA . LEU A 1 87 ? -1.187 10.426 -17.235 1.00 89.12 87 LEU A CA 1
ATOM 746 C C . LEU A 1 87 ? -2.035 10.983 -18.387 1.00 89.12 87 LEU A C 1
ATOM 748 O O . LEU A 1 87 ? -1.568 10.979 -19.522 1.00 89.12 87 LEU A O 1
ATOM 752 N N . LYS A 1 88 ? -3.240 11.497 -18.099 1.00 87.31 88 LYS A N 1
ATOM 753 C CA . LYS A 1 88 ? -4.165 12.083 -19.087 1.00 87.31 88 LYS A CA 1
ATOM 754 C C . LYS A 1 88 ? -4.553 11.116 -20.216 1.00 87.31 88 LYS A C 1
ATOM 756 O O . LYS A 1 88 ? -4.751 11.538 -21.350 1.00 87.31 88 LYS A O 1
ATOM 761 N N . GLU A 1 89 ? -4.662 9.822 -19.919 1.00 85.38 89 GLU A N 1
ATOM 762 C CA . GLU A 1 89 ? -5.122 8.821 -20.887 1.00 85.38 89 GLU A CA 1
ATOM 763 C C . GLU A 1 89 ? -6.652 8.857 -21.059 1.00 85.38 89 GLU A C 1
ATOM 765 O O . GLU A 1 89 ? -7.396 9.002 -20.086 1.00 85.38 89 GLU A O 1
ATOM 770 N N . GLU A 1 90 ? -7.134 8.671 -22.291 1.00 77.38 90 GLU A N 1
ATOM 771 C CA . GLU A 1 90 ? -8.570 8.588 -22.591 1.00 77.38 90 GLU A CA 1
ATOM 772 C C . GLU A 1 90 ? -9.201 7.307 -22.019 1.00 77.38 90 GLU A C 1
ATOM 774 O O . GLU A 1 90 ? -8.654 6.207 -22.156 1.00 77.38 90 GLU A O 1
ATOM 779 N N . MET A 1 91 ? -10.384 7.434 -21.400 1.00 66.25 91 MET A N 1
ATOM 780 C CA . MET A 1 91 ? -11.041 6.319 -20.700 1.00 66.25 91 MET A CA 1
ATOM 781 C C . MET A 1 91 ? -11.436 5.151 -21.614 1.00 66.25 91 MET A C 1
ATOM 783 O O . MET A 1 91 ? -11.490 4.011 -21.156 1.00 66.25 91 MET A O 1
ATOM 787 N N . GLU A 1 92 ? -11.640 5.388 -22.908 1.00 66.00 92 GLU A N 1
ATOM 788 C CA . GLU A 1 92 ? -11.971 4.341 -23.885 1.00 66.00 92 GLU A CA 1
ATOM 789 C C . GLU A 1 92 ? -10.823 3.332 -24.084 1.00 66.00 92 GLU A C 1
ATOM 791 O O . GLU A 1 92 ? -11.055 2.155 -24.362 1.00 66.00 92 GLU A O 1
ATOM 796 N N . ASN A 1 93 ? -9.578 3.743 -23.819 1.00 61.41 93 ASN A N 1
ATOM 797 C CA . ASN A 1 93 ? -8.395 2.878 -23.877 1.00 61.41 93 ASN A CA 1
ATOM 798 C C . ASN A 1 93 ? -8.138 2.109 -22.568 1.00 61.41 93 ASN A C 1
ATOM 800 O O . ASN A 1 93 ? -7.185 1.325 -22.464 1.00 61.41 93 ASN A O 1
ATOM 804 N N . ILE A 1 94 ? -8.964 2.307 -21.537 1.00 59.16 94 ILE A N 1
ATOM 805 C CA . ILE A 1 94 ? -8.772 1.670 -20.234 1.00 59.16 94 ILE A CA 1
ATOM 806 C C . ILE A 1 94 ? -9.067 0.162 -20.277 1.00 59.16 94 ILE A C 1
ATOM 808 O O . ILE A 1 94 ? -8.172 -0.593 -19.875 1.00 59.16 94 ILE A O 1
ATOM 812 N N . PRO A 1 95 ? -10.223 -0.308 -20.793 1.00 62.62 95 PRO A N 1
ATOM 813 C CA . PRO A 1 95 ? -10.532 -1.739 -20.863 1.00 62.62 95 PRO A CA 1
ATOM 814 C C . PRO A 1 95 ? -9.561 -2.506 -21.773 1.00 62.62 95 PRO A C 1
ATOM 816 O O . PRO A 1 95 ? -9.106 -3.599 -21.428 1.00 62.62 95 PRO A O 1
ATOM 819 N N . ALA A 1 96 ? -9.170 -1.906 -22.903 1.00 58.69 96 ALA A N 1
ATOM 820 C CA . ALA A 1 96 ? -8.220 -2.496 -23.847 1.00 58.69 96 ALA A CA 1
ATOM 821 C C . ALA A 1 96 ? -6.817 -2.685 -23.234 1.00 58.69 96 ALA A C 1
ATOM 823 O O . ALA A 1 96 ? -6.164 -3.705 -23.461 1.00 58.69 96 ALA A O 1
ATOM 824 N N . ALA A 1 97 ? -6.363 -1.743 -22.401 1.00 55.84 97 ALA A N 1
ATOM 825 C CA . ALA A 1 97 ? -5.067 -1.820 -21.724 1.00 55.84 97 ALA A CA 1
ATOM 826 C C . ALA A 1 97 ? -5.042 -2.781 -20.519 1.00 55.84 97 ALA A C 1
ATOM 828 O O . ALA A 1 97 ? -3.973 -3.296 -20.179 1.00 55.84 97 ALA A O 1
ATOM 829 N N . ILE A 1 98 ? -6.187 -3.045 -19.876 1.00 58.72 98 ILE A N 1
ATOM 830 C CA . ILE A 1 98 ? -6.307 -4.091 -18.843 1.00 58.72 98 ILE A CA 1
ATOM 831 C C . ILE A 1 98 ? -6.149 -5.473 -19.492 1.00 58.72 98 ILE A C 1
ATOM 833 O O . ILE A 1 98 ? -5.346 -6.280 -19.029 1.00 58.72 98 ILE A O 1
ATOM 837 N N . LYS A 1 99 ? -6.820 -5.703 -20.628 1.00 54.28 99 LYS A N 1
ATOM 838 C CA . LYS A 1 99 ? -6.770 -6.972 -21.372 1.00 54.28 99 LYS A CA 1
ATOM 839 C C . LYS A 1 99 ? -5.394 -7.288 -21.974 1.00 54.28 99 LYS A C 1
ATOM 841 O O . LYS A 1 99 ? -5.079 -8.447 -22.182 1.00 54.28 99 LYS A O 1
ATOM 846 N N . LYS A 1 100 ? -4.569 -6.272 -22.249 1.00 47.56 100 LYS A N 1
ATOM 847 C CA . LYS A 1 100 ? -3.206 -6.443 -22.786 1.00 47.56 100 LYS A CA 1
ATOM 848 C C . LYS A 1 100 ? -2.160 -6.818 -21.720 1.00 47.56 100 LYS A C 1
ATOM 850 O O . LYS A 1 100 ? -1.068 -7.241 -22.078 1.00 47.56 100 LYS A O 1
ATOM 855 N N . ASN A 1 101 ? -2.467 -6.621 -20.435 1.00 42.06 101 ASN A N 1
ATOM 856 C CA . ASN A 1 101 ? -1.556 -6.866 -19.306 1.00 42.06 101 ASN A CA 1
ATOM 857 C C . ASN A 1 101 ? -1.986 -8.054 -18.421 1.00 42.06 101 ASN A C 1
ATOM 859 O O . ASN A 1 101 ? -1.472 -8.190 -17.311 1.00 42.06 101 ASN A O 1
ATOM 863 N N . THR A 1 102 ? -2.939 -8.863 -18.889 1.00 40.25 102 THR A N 1
ATOM 864 C CA . THR A 1 102 ? -3.321 -10.155 -18.295 1.00 40.25 102 THR A CA 1
ATOM 865 C C . THR A 1 102 ? -2.911 -11.247 -19.269 1.00 40.25 102 THR A C 1
ATOM 867 O O . THR A 1 102 ? -2.396 -12.282 -18.802 1.00 40.25 102 THR A O 1
#

pLDDT: mean 84.84, std 11.8, range [40.25, 96.06]

Organism: NCBI:txid1464854

Solvent-accessible surface area (backbone atoms only — not comparable to full-atom values): 6257 Å² total; per-residue (Å²): 114,50,63,62,52,26,51,52,34,43,75,70,75,42,86,60,54,49,58,62,51,50,51,52,52,47,53,49,44,68,74,42,37,74,69,74,73,50,89,79,85,80,86,53,66,70,59,55,50,52,60,66,74,46,51,77,66,51,44,67,75,58,71,75,78,66,87,84,55,59,62,67,60,54,51,48,54,49,54,50,46,45,40,42,73,74,68,63,48,63,73,84,56,47,67,60,55,53,68,74,74,110